Protein AF-A0A9D7VKS5-F1 (afdb_monomer_lite)

Radius of gyration: 15.94 Å; chains: 1; bounding box: 42×27×42 Å

Secondary structure (DSSP, 8-state):
-------PPP---HHHHHHHTSTT-----------SSS--TT--TT-GGGS----HHHHHHHTT-

pLDDT: mean 87.08, std 15.78, range [39.44, 97.75]

Sequence (65 aa):
MALAGSGERATASEAAWTALARPGIIAVMRHALAPGTGDPAEFTLGDCSTQRNLDARGRAQAETI

Structure (mmCIF, N/CA/C/O backbone):
data_AF-A0A9D7VKS5-F1
#
_entry.id   AF-A0A9D7VKS5-F1
#
loop_
_atom_site.group_PDB
_atom_site.id
_atom_site.type_symbol
_atom_site.label_atom_id
_atom_site.label_alt_id
_atom_site.label_comp_id
_atom_site.label_asym_id
_atom_site.label_entity_id
_atom_site.label_seq_id
_atom_site.pdbx_PDB_ins_code
_atom_site.Cartn_x
_atom_site.Cartn_y
_atom_site.Cartn_z
_atom_site.occupancy
_atom_site.B_iso_or_equiv
_atom_site.auth_seq_id
_atom_site.auth_comp_id
_atom_site.auth_asym_id
_atom_site.auth_atom_id
_atom_site.pdbx_PDB_model_num
ATOM 1 N N . MET A 1 1 ? 25.240 17.941 0.631 1.00 39.44 1 MET A N 1
ATOM 2 C CA . MET A 1 1 ? 24.650 17.782 1.975 1.00 39.44 1 MET A CA 1
ATOM 3 C C . MET A 1 1 ? 23.383 16.950 1.827 1.00 39.44 1 MET A C 1
ATOM 5 O O . MET A 1 1 ? 22.337 17.502 1.524 1.00 39.44 1 MET A O 1
ATOM 9 N N . ALA A 1 2 ? 23.500 15.621 1.889 1.00 42.56 2 ALA A N 1
ATOM 10 C CA . ALA A 1 2 ? 22.356 14.716 1.793 1.00 42.56 2 ALA A CA 1
ATOM 11 C C . ALA A 1 2 ? 21.918 14.352 3.215 1.00 42.56 2 ALA A C 1
ATOM 13 O O . ALA A 1 2 ? 22.694 13.767 3.968 1.00 42.56 2 ALA A O 1
ATOM 14 N N . LEU A 1 3 ? 20.701 14.744 3.588 1.00 45.88 3 LEU A N 1
ATOM 15 C CA . LEU A 1 3 ? 20.060 14.302 4.821 1.00 45.88 3 LEU A CA 1
ATOM 16 C C . LEU A 1 3 ? 19.648 12.839 4.624 1.00 45.88 3 LEU A C 1
ATOM 18 O O . LEU A 1 3 ? 18.626 12.552 4.004 1.00 45.88 3 LEU A O 1
ATOM 22 N N . ALA A 1 4 ? 20.465 11.909 5.113 1.00 51.66 4 ALA A N 1
ATOM 23 C CA . ALA A 1 4 ? 20.037 10.534 5.314 1.00 51.66 4 ALA A CA 1
ATOM 24 C C . ALA A 1 4 ? 19.015 10.538 6.459 1.00 51.66 4 ALA A C 1
ATOM 26 O O . ALA A 1 4 ? 19.384 10.612 7.628 1.00 51.66 4 ALA A O 1
ATOM 27 N N . GLY A 1 5 ? 17.724 10.528 6.123 1.00 46.84 5 GLY A N 1
ATOM 28 C CA . GLY A 1 5 ? 16.676 10.288 7.106 1.00 46.84 5 GLY A CA 1
ATOM 29 C C . GLY A 1 5 ? 16.847 8.879 7.664 1.00 46.84 5 GLY A C 1
ATOM 30 O O . GLY A 1 5 ? 16.658 7.900 6.942 1.00 46.84 5 GLY A O 1
ATOM 31 N N . SER A 1 6 ? 17.237 8.773 8.931 1.00 54.84 6 SER A N 1
ATOM 32 C CA . SER A 1 6 ? 17.193 7.532 9.697 1.00 54.84 6 SER A CA 1
ATOM 33 C C . SER A 1 6 ? 15.739 7.060 9.748 1.00 54.84 6 SER A C 1
ATOM 35 O O . SER A 1 6 ? 14.912 7.649 10.442 1.00 54.84 6 SER A O 1
ATOM 37 N N . GLY A 1 7 ? 15.407 6.055 8.937 1.00 50.75 7 GLY A N 1
ATOM 38 C CA . GLY A 1 7 ? 14.073 5.468 8.865 1.00 50.75 7 GLY A CA 1
ATOM 39 C C . GLY A 1 7 ? 13.764 4.632 10.102 1.00 50.75 7 GLY A C 1
ATOM 40 O O . GLY A 1 7 ? 13.808 3.407 10.035 1.00 50.75 7 GLY A O 1
ATOM 41 N N . GLU A 1 8 ? 13.455 5.289 11.216 1.00 59.81 8 GLU A N 1
ATOM 42 C CA . GLU A 1 8 ? 12.855 4.642 12.383 1.00 59.81 8 GLU A CA 1
ATOM 43 C C . GLU A 1 8 ? 11.452 4.135 11.989 1.00 59.81 8 GLU A C 1
ATOM 45 O O . GLU A 1 8 ? 10.657 4.881 11.404 1.00 59.81 8 GLU A O 1
ATOM 50 N N . ARG A 1 9 ? 11.126 2.865 12.267 1.00 64.06 9 ARG A N 1
ATOM 51 C CA . ARG A 1 9 ? 9.760 2.354 12.058 1.00 64.06 9 ARG A CA 1
ATOM 52 C C . ARG A 1 9 ? 8.837 2.975 13.102 1.00 64.06 9 ARG A C 1
ATOM 54 O O . ARG A 1 9 ? 8.985 2.708 14.288 1.00 64.06 9 ARG A O 1
ATOM 61 N N . ALA A 1 10 ? 7.847 3.741 12.657 1.00 67.06 10 ALA A N 1
ATOM 62 C CA . ALA A 1 10 ? 6.735 4.119 13.515 1.00 67.06 10 ALA A CA 1
ATOM 63 C C . ALA A 1 10 ? 5.845 2.892 13.766 1.00 67.06 10 ALA A C 1
ATOM 65 O O . ALA A 1 10 ? 5.388 2.259 12.815 1.00 67.06 10 ALA A O 1
ATOM 66 N N . THR A 1 11 ? 5.594 2.569 15.034 1.00 75.38 11 THR A N 1
ATOM 67 C CA . THR A 1 11 ? 4.610 1.561 15.453 1.00 75.38 11 THR A CA 1
ATOM 68 C C . THR A 1 11 ? 3.370 2.258 16.001 1.00 75.38 11 THR A C 1
ATOM 70 O O . THR A 1 11 ? 3.485 3.262 16.708 1.00 75.38 11 THR A O 1
ATOM 73 N N . ALA A 1 12 ? 2.180 1.736 15.706 1.00 83.06 12 ALA A N 1
ATOM 74 C CA . ALA A 1 12 ? 0.956 2.224 16.334 1.00 83.06 12 ALA A CA 1
ATOM 75 C C . ALA A 1 12 ? 0.925 1.842 17.825 1.00 83.06 12 ALA A C 1
ATOM 77 O O . ALA A 1 12 ? 1.452 0.804 18.221 1.00 83.06 12 ALA A O 1
ATOM 78 N N . SER A 1 13 ? 0.323 2.693 18.660 1.00 88.56 13 SER A N 1
ATOM 79 C CA . SER A 1 13 ? 0.110 2.381 20.075 1.00 88.56 13 SER A CA 1
ATOM 80 C C . SER A 1 13 ? -1.063 1.414 20.255 1.00 88.56 13 SER A C 1
ATOM 82 O O . SER A 1 13 ? -2.001 1.411 19.459 1.00 88.56 13 SER A O 1
ATOM 84 N N . GLU A 1 14 ? -1.079 0.661 21.355 1.00 88.12 14 GLU A N 1
ATOM 85 C CA . GLU A 1 14 ? -2.209 -0.215 21.721 1.00 88.12 14 GLU A CA 1
ATOM 86 C C . GLU A 1 14 ? -3.558 0.525 21.749 1.00 88.12 14 GLU A C 1
ATOM 88 O O . GLU A 1 14 ? -4.598 -0.006 21.356 1.00 88.12 14 GLU A O 1
ATOM 93 N N . ALA A 1 15 ? -3.548 1.797 22.161 1.00 90.94 15 ALA A N 1
ATOM 94 C CA . ALA A 1 15 ? -4.735 2.644 22.146 1.00 90.94 15 ALA A CA 1
ATOM 95 C C . ALA A 1 15 ? -5.237 2.918 20.717 1.00 90.94 15 ALA A C 1
ATOM 97 O O . ALA A 1 15 ? -6.448 2.945 20.492 1.00 90.94 15 ALA A O 1
ATOM 98 N N . ALA A 1 16 ? -4.331 3.090 19.747 1.00 90.62 16 ALA A N 1
ATOM 99 C CA . ALA A 1 16 ? -4.693 3.255 18.341 1.00 90.62 16 ALA A CA 1
ATOM 100 C C . ALA A 1 16 ? -5.295 1.965 17.761 1.00 90.62 16 ALA A C 1
ATOM 102 O O . ALA A 1 16 ? -6.325 2.027 17.089 1.00 90.62 16 ALA A O 1
ATOM 103 N N . TRP A 1 17 ? -4.730 0.798 18.091 1.00 90.19 17 TRP A N 1
ATOM 104 C CA . TRP A 1 17 ? -5.295 -0.498 17.695 1.00 90.19 17 TRP A CA 1
ATOM 105 C C . TRP A 1 17 ? -6.677 -0.744 18.299 1.00 90.19 17 TRP A C 1
ATOM 107 O O . TRP A 1 17 ? -7.608 -1.141 17.599 1.00 90.19 17 TRP A O 1
ATOM 117 N N . THR A 1 18 ? -6.850 -0.410 19.577 1.00 94.31 18 THR A N 1
ATOM 118 C CA . THR A 1 18 ? -8.155 -0.487 20.248 1.00 94.31 18 THR A CA 1
ATOM 119 C C . THR A 1 18 ? -9.174 0.450 19.594 1.00 94.31 18 THR A C 1
ATOM 121 O O . THR A 1 18 ? -10.339 0.090 19.424 1.00 94.31 18 THR A O 1
ATOM 124 N N . ALA A 1 19 ? -8.751 1.656 19.201 1.00 93.25 19 ALA A N 1
ATOM 125 C CA . ALA A 1 19 ? -9.620 2.600 18.511 1.00 93.25 19 ALA A CA 1
ATOM 126 C C . ALA A 1 19 ? -10.077 2.058 17.150 1.00 93.25 19 ALA A C 1
ATOM 128 O O . ALA A 1 19 ? -11.257 2.181 16.836 1.00 93.25 19 ALA A O 1
ATOM 129 N N . LEU A 1 20 ? -9.193 1.409 16.386 1.00 93.25 20 LEU A N 1
ATOM 130 C CA . LEU A 1 20 ? -9.513 0.851 15.066 1.00 93.25 20 LEU A CA 1
ATOM 131 C C . LEU A 1 20 ? -10.623 -0.208 15.080 1.00 93.25 20 LEU A C 1
ATOM 133 O O . LEU A 1 20 ? -11.324 -0.354 14.084 1.00 93.25 20 LEU A O 1
ATOM 137 N N . ALA A 1 21 ? -10.833 -0.902 16.201 1.00 93.06 21 ALA A N 1
ATOM 138 C CA . ALA A 1 21 ? -11.920 -1.872 16.344 1.00 93.06 21 ALA A CA 1
ATOM 139 C C . ALA A 1 21 ? -13.320 -1.227 16.447 1.00 93.06 21 ALA A C 1
ATOM 141 O O . ALA A 1 21 ? -14.334 -1.926 16.402 1.00 93.06 21 ALA A O 1
ATOM 142 N N . ARG A 1 22 ? -13.404 0.099 16.616 1.00 96.12 22 ARG A N 1
ATOM 143 C CA . ARG A 1 22 ? -14.671 0.831 16.748 1.00 96.12 22 ARG A CA 1
ATOM 144 C C . ARG A 1 22 ? -15.210 1.261 15.376 1.00 96.12 22 ARG A C 1
ATOM 146 O O . ARG A 1 22 ? -14.432 1.595 14.484 1.00 96.12 22 ARG A O 1
ATOM 153 N N . PRO A 1 23 ? -16.541 1.344 15.204 1.00 95.75 23 PRO A N 1
ATOM 154 C CA . PRO A 1 23 ? -17.130 1.835 13.962 1.00 95.75 23 PRO A CA 1
ATOM 155 C C . PRO A 1 23 ? -16.789 3.313 13.721 1.00 95.75 23 PRO A C 1
ATOM 157 O O . PRO A 1 23 ? -16.690 4.102 14.661 1.00 95.75 23 PRO A O 1
ATOM 160 N N . GLY A 1 24 ? -16.658 3.694 12.448 1.00 95.62 24 GLY A N 1
ATOM 161 C CA . GLY A 1 24 ? -16.415 5.081 12.032 1.00 95.62 24 GLY A CA 1
ATOM 162 C C . GLY A 1 24 ? -14.960 5.549 12.140 1.00 95.62 24 GLY A C 1
ATOM 163 O O . GLY A 1 24 ? -14.702 6.741 11.990 1.00 95.62 24 GLY A O 1
ATOM 164 N N . ILE A 1 25 ? -14.015 4.641 12.394 1.00 97.00 25 ILE A N 1
ATOM 165 C CA . ILE A 1 25 ? -12.583 4.950 12.454 1.00 97.00 25 ILE A CA 1
ATOM 166 C C . ILE A 1 25 ? -11.910 4.633 11.116 1.00 97.00 25 ILE A C 1
ATOM 168 O O . ILE A 1 25 ? -12.216 3.633 10.471 1.00 97.00 25 ILE A O 1
ATOM 172 N N . ILE A 1 26 ? -10.984 5.501 10.704 1.00 94.00 26 ILE A N 1
ATOM 173 C CA . ILE A 1 26 ? -10.205 5.372 9.469 1.00 94.00 26 ILE A CA 1
ATOM 174 C C . ILE A 1 26 ? -8.728 5.249 9.849 1.00 94.00 26 ILE A C 1
ATOM 176 O O . ILE A 1 26 ? -8.182 6.133 10.508 1.00 94.00 26 ILE A O 1
ATOM 180 N N . ALA A 1 27 ? -8.078 4.172 9.403 1.00 91.25 27 ALA A N 1
ATOM 181 C CA . ALA A 1 27 ? -6.623 4.049 9.416 1.00 91.25 27 ALA A CA 1
ATOM 182 C C . ALA A 1 27 ? -6.043 4.546 8.090 1.00 91.25 27 ALA A C 1
ATOM 184 O O . ALA A 1 27 ? -6.532 4.194 7.018 1.00 91.25 27 ALA A O 1
ATOM 185 N N . VAL A 1 28 ? -4.952 5.304 8.169 1.00 90.44 28 VAL A N 1
ATOM 186 C CA . VAL A 1 28 ? -4.109 5.627 7.015 1.00 90.44 28 VAL A CA 1
ATOM 187 C C . VAL A 1 28 ? -2.731 5.051 7.281 1.00 90.44 28 VAL A C 1
ATOM 189 O O . VAL A 1 28 ? -2.108 5.358 8.295 1.00 90.44 28 VAL A O 1
ATOM 192 N N . MET A 1 29 ? -2.260 4.209 6.367 1.00 87.38 29 MET A N 1
ATOM 193 C CA . MET A 1 29 ? -0.968 3.542 6.472 1.00 87.38 29 MET A CA 1
ATOM 194 C C . MET A 1 29 ? -0.145 3.823 5.225 1.00 87.38 29 MET A C 1
ATOM 196 O O . MET A 1 29 ? -0.661 3.846 4.106 1.00 87.38 29 MET A O 1
ATOM 200 N N . ARG A 1 30 ? 1.158 4.021 5.414 1.00 90.44 30 ARG A N 1
ATOM 201 C CA . ARG A 1 30 ? 2.100 4.056 4.299 1.00 90.44 30 ARG A CA 1
ATOM 202 C C . ARG A 1 30 ? 2.367 2.623 3.838 1.00 90.44 30 ARG A C 1
ATOM 204 O O . ARG A 1 30 ? 2.506 1.730 4.667 1.00 90.44 30 ARG A O 1
ATOM 211 N N . HIS A 1 31 ? 2.496 2.416 2.530 1.00 92.06 31 HIS A N 1
ATOM 212 C CA . HIS A 1 31 ? 2.947 1.132 1.999 1.00 92.06 31 HIS A CA 1
ATOM 213 C C . HIS A 1 31 ? 4.346 0.763 2.542 1.00 92.06 31 HIS A C 1
ATOM 215 O O . HIS A 1 31 ? 5.170 1.639 2.832 1.00 92.06 31 HIS A O 1
ATOM 221 N N . ALA A 1 32 ? 4.635 -0.536 2.642 1.00 94.56 32 ALA A N 1
ATOM 222 C CA . ALA A 1 32 ? 5.961 -1.038 3.004 1.00 94.56 32 ALA A CA 1
ATOM 223 C C . ALA A 1 32 ? 7.006 -0.763 1.901 1.00 94.56 32 ALA A C 1
ATOM 225 O O . ALA A 1 32 ? 6.694 -0.191 0.861 1.00 94.56 32 ALA A O 1
ATOM 226 N N . LEU A 1 33 ? 8.271 -1.131 2.093 1.00 94.88 33 LEU A N 1
ATOM 227 C CA . LEU A 1 33 ? 9.334 -0.768 1.150 1.00 94.88 33 LEU A CA 1
ATOM 228 C C . LEU A 1 33 ? 9.096 -1.278 -0.292 1.00 94.88 33 LEU A C 1
ATOM 230 O O . LEU A 1 33 ? 9.158 -2.471 -0.570 1.00 94.88 33 LEU A O 1
ATOM 234 N N . ALA A 1 34 ? 8.932 -0.338 -1.223 1.00 96.50 34 ALA A N 1
ATOM 235 C CA . ALA A 1 34 ? 8.965 -0.555 -2.669 1.00 96.50 34 ALA A CA 1
ATOM 236 C C . ALA A 1 34 ? 10.063 0.351 -3.261 1.00 96.50 34 ALA A C 1
ATOM 238 O O . ALA A 1 34 ? 9.850 1.564 -3.353 1.00 96.50 34 ALA A O 1
ATOM 239 N N . PRO A 1 35 ? 11.264 -0.171 -3.569 1.00 95.69 35 PRO A N 1
ATOM 240 C CA . PRO A 1 35 ? 12.383 0.641 -4.053 1.00 95.69 35 PRO A CA 1
ATOM 241 C C . PRO A 1 35 ? 12.083 1.376 -5.369 1.00 95.69 35 PRO A C 1
ATOM 243 O O . PRO A 1 35 ? 11.341 0.874 -6.206 1.00 95.69 35 PRO A O 1
ATOM 246 N N . GLY A 1 36 ? 12.697 2.546 -5.568 1.00 93.81 36 GLY A N 1
ATOM 247 C CA . GLY A 1 36 ? 12.499 3.382 -6.761 1.00 93.81 36 GLY A CA 1
ATOM 248 C C . GLY A 1 36 ? 11.340 4.379 -6.642 1.00 93.81 36 GLY A C 1
ATOM 249 O O . GLY A 1 36 ? 10.742 4.541 -5.576 1.00 93.81 36 GLY A O 1
ATOM 250 N N . THR A 1 37 ? 11.038 5.070 -7.743 1.00 93.19 37 THR A N 1
ATOM 251 C CA . THR A 1 37 ? 10.003 6.115 -7.829 1.00 93.19 37 THR A CA 1
ATOM 252 C C . THR A 1 37 ? 9.185 5.957 -9.106 1.00 93.19 37 THR A C 1
ATOM 254 O O . THR A 1 37 ? 9.774 5.848 -10.177 1.00 93.19 37 THR A O 1
ATOM 257 N N . GLY A 1 38 ? 7.853 6.016 -8.996 1.00 93.12 38 GLY A N 1
ATOM 258 C CA . GLY A 1 38 ? 6.940 5.753 -10.118 1.00 93.12 38 GLY A CA 1
ATOM 259 C C . GLY A 1 38 ? 6.885 4.274 -10.506 1.00 93.12 38 GLY A C 1
ATOM 260 O O . GLY A 1 38 ? 7.613 3.462 -9.935 1.00 93.12 38 GLY A O 1
ATOM 261 N N . ASP A 1 39 ? 5.993 3.928 -11.428 1.00 96.31 39 ASP A N 1
ATOM 262 C CA . ASP A 1 39 ? 5.975 2.605 -12.054 1.00 96.31 39 ASP A CA 1
ATOM 263 C C . ASP A 1 39 ? 7.024 2.514 -13.183 1.00 96.31 39 ASP A C 1
ATOM 265 O O . ASP A 1 39 ? 7.447 3.553 -13.704 1.00 96.31 39 ASP A O 1
ATOM 269 N N . PRO A 1 40 ? 7.475 1.299 -13.552 1.00 95.12 40 PRO A N 1
ATOM 270 C CA . PRO A 1 40 ? 8.363 1.071 -14.694 1.00 95.12 40 PRO A CA 1
ATOM 271 C C . PRO A 1 40 ? 7.816 1.627 -16.019 1.00 95.12 40 PRO A C 1
ATOM 273 O O . PRO A 1 40 ? 6.610 1.814 -16.182 1.00 95.12 40 PRO A O 1
ATOM 276 N N . ALA A 1 41 ? 8.699 1.860 -16.996 1.00 95.75 41 ALA A N 1
ATOM 277 C CA . ALA A 1 41 ? 8.318 2.420 -18.300 1.00 95.75 41 ALA A CA 1
ATOM 278 C C . ALA A 1 41 ? 7.378 1.491 -19.093 1.00 95.75 41 ALA A C 1
ATOM 280 O O . ALA A 1 41 ? 6.560 1.947 -19.888 1.00 95.75 41 ALA A O 1
ATOM 281 N N . GLU A 1 42 ? 7.498 0.192 -18.853 1.00 94.62 42 GLU A N 1
ATOM 282 C CA . GLU A 1 42 ? 6.732 -0.909 -19.428 1.00 94.62 42 GLU A CA 1
ATOM 283 C C . GLU A 1 42 ? 5.471 -1.278 -18.620 1.00 94.62 42 GLU A C 1
ATOM 285 O O . GLU A 1 42 ? 4.864 -2.325 -18.859 1.00 94.62 42 GLU A O 1
ATOM 290 N N . PHE A 1 43 ? 5.067 -0.440 -17.657 1.00 97.06 43 PHE A N 1
A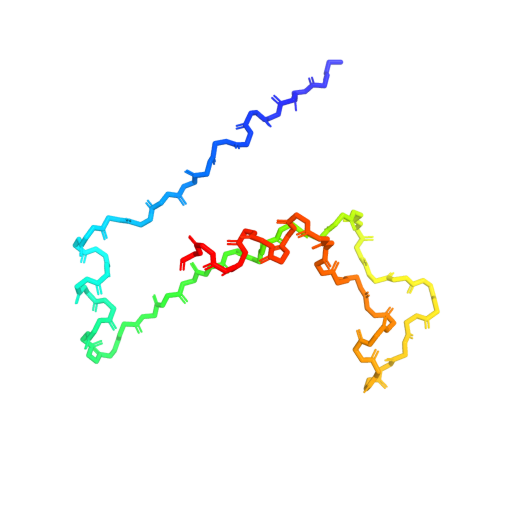TOM 291 C CA . PHE A 1 43 ? 3.856 -0.651 -16.867 1.00 97.06 43 PHE A CA 1
ATOM 292 C C . PHE A 1 43 ? 2.620 -0.858 -17.752 1.00 97.06 43 PHE A C 1
ATOM 294 O O . PHE A 1 43 ? 2.302 -0.050 -18.627 1.00 97.06 43 PHE A O 1
ATOM 301 N N . THR A 1 44 ? 1.886 -1.934 -17.474 1.00 97.50 44 THR A N 1
ATOM 302 C CA . THR A 1 44 ? 0.643 -2.285 -18.160 1.00 97.50 44 THR A CA 1
ATOM 303 C C . THR A 1 44 ? -0.535 -2.203 -17.192 1.00 97.50 44 THR A C 1
ATOM 305 O O . THR A 1 44 ? -0.604 -2.926 -16.196 1.00 97.50 44 THR A O 1
ATOM 308 N N . LEU A 1 45 ? -1.508 -1.338 -17.502 1.00 95.69 45 LEU A N 1
ATOM 309 C CA . LEU A 1 45 ? -2.750 -1.234 -16.734 1.00 95.69 45 LEU A CA 1
ATOM 310 C C . LEU A 1 45 ? -3.474 -2.587 -16.699 1.00 95.69 45 LEU A C 1
ATOM 312 O O . LEU A 1 45 ? -3.769 -3.171 -17.737 1.00 95.69 45 LEU A O 1
ATOM 316 N N . GLY A 1 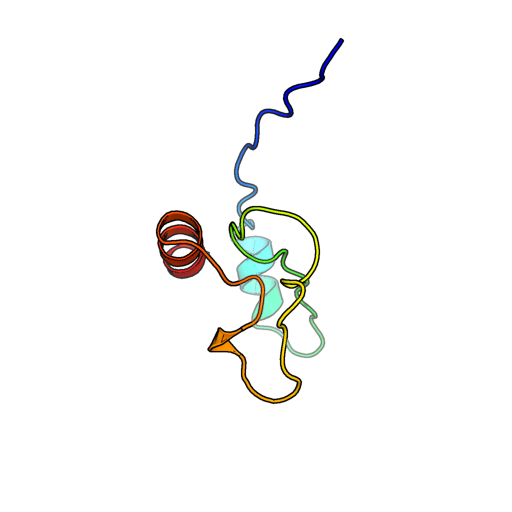46 ? -3.785 -3.059 -15.492 1.00 96.19 46 GLY A N 1
ATOM 317 C CA . GLY A 1 46 ? -4.418 -4.360 -15.264 1.00 96.19 46 GLY A CA 1
ATOM 318 C C . GLY A 1 46 ? -3.439 -5.508 -14.995 1.00 96.19 46 GLY A C 1
ATOM 319 O O . GLY A 1 46 ? -3.879 -6.546 -14.508 1.00 96.19 46 GLY A O 1
ATOM 320 N N . ASP A 1 47 ? -2.132 -5.319 -15.214 1.00 97.38 47 ASP A N 1
ATOM 321 C CA . ASP A 1 47 ? -1.094 -6.283 -14.834 1.00 97.38 47 ASP A CA 1
ATOM 322 C C . ASP A 1 47 ? -0.247 -5.747 -13.671 1.00 97.38 47 ASP A C 1
ATOM 324 O O . ASP A 1 47 ? 0.733 -5.016 -13.843 1.00 97.38 47 ASP A O 1
ATOM 328 N N . CYS A 1 48 ? -0.615 -6.146 -12.453 1.00 95.62 48 CYS A N 1
ATOM 329 C CA . CYS A 1 48 ? 0.094 -5.747 -11.240 1.00 95.62 48 CYS A CA 1
ATOM 330 C C . CYS A 1 48 ? 1.553 -6.204 -11.198 1.00 95.62 48 CYS A C 1
ATOM 332 O O . CYS A 1 48 ? 2.336 -5.595 -10.472 1.00 95.62 48 CYS A O 1
ATOM 334 N N . SER A 1 49 ? 1.953 -7.228 -11.959 1.00 95.69 49 SER A N 1
ATOM 335 C CA . SER A 1 49 ? 3.342 -7.700 -11.953 1.00 95.69 49 SER A CA 1
ATOM 336 C C . SER A 1 49 ? 4.315 -6.680 -12.555 1.00 95.69 49 SER A C 1
ATOM 338 O O . SER A 1 49 ? 5.490 -6.672 -12.189 1.00 95.69 49 SER A O 1
ATOM 340 N N . THR A 1 50 ? 3.806 -5.773 -13.396 1.00 96.00 50 THR A N 1
ATOM 341 C CA . THR A 1 50 ? 4.582 -4.716 -14.067 1.00 96.00 50 THR A CA 1
ATOM 342 C C . THR A 1 50 ? 4.683 -3.410 -13.271 1.00 96.00 50 THR A C 1
ATOM 344 O O . THR A 1 50 ? 5.373 -2.493 -13.703 1.00 96.00 50 THR A O 1
ATOM 347 N N . GLN A 1 51 ? 4.017 -3.299 -12.115 1.00 96.94 51 GLN A N 1
ATOM 348 C CA . GLN A 1 51 ? 4.074 -2.114 -11.244 1.00 96.94 51 GLN A CA 1
ATOM 349 C C . GLN A 1 5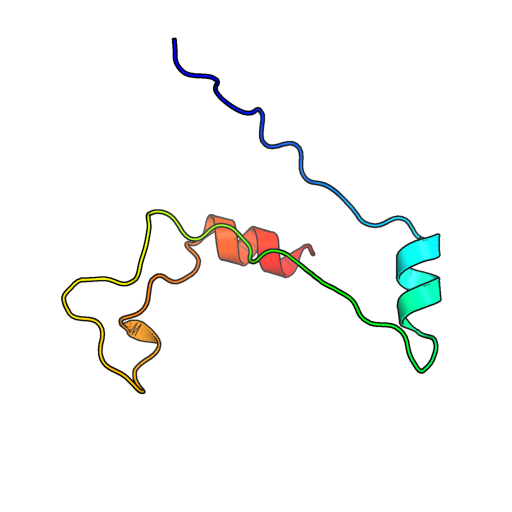1 ? 5.344 -2.081 -10.381 1.00 96.94 51 GLN A C 1
ATOM 351 O O . GLN A 1 51 ? 6.048 -3.084 -10.207 1.00 96.94 51 GLN A O 1
ATOM 356 N N . ARG A 1 52 ? 5.614 -0.932 -9.747 1.00 97.12 52 ARG A N 1
ATOM 357 C CA . ARG A 1 52 ? 6.627 -0.829 -8.687 1.00 97.12 52 ARG A CA 1
ATOM 358 C C . ARG A 1 52 ? 6.117 -1.488 -7.404 1.00 97.12 52 ARG A C 1
ATOM 360 O O . ARG A 1 52 ? 5.517 -0.857 -6.534 1.00 97.12 52 ARG A O 1
ATOM 367 N N . ASN A 1 53 ? 6.416 -2.773 -7.286 1.00 96.75 53 ASN A N 1
ATOM 368 C CA . ASN A 1 53 ? 5.983 -3.621 -6.183 1.00 96.75 53 ASN A CA 1
ATOM 369 C C . ASN A 1 53 ? 6.951 -3.629 -4.987 1.00 96.75 53 ASN A C 1
ATOM 371 O O . ASN A 1 53 ? 8.096 -3.176 -5.060 1.00 96.75 53 ASN A O 1
ATOM 375 N N . LEU A 1 54 ? 6.481 -4.190 -3.868 1.00 96.88 54 LEU A N 1
ATOM 376 C CA . LEU A 1 54 ? 7.305 -4.455 -2.688 1.00 96.88 54 LEU A CA 1
ATOM 377 C C . LEU A 1 54 ? 8.453 -5.417 -3.023 1.00 96.88 54 LEU A C 1
ATOM 379 O O . LEU A 1 54 ? 8.235 -6.484 -3.608 1.00 96.88 54 LEU A O 1
ATOM 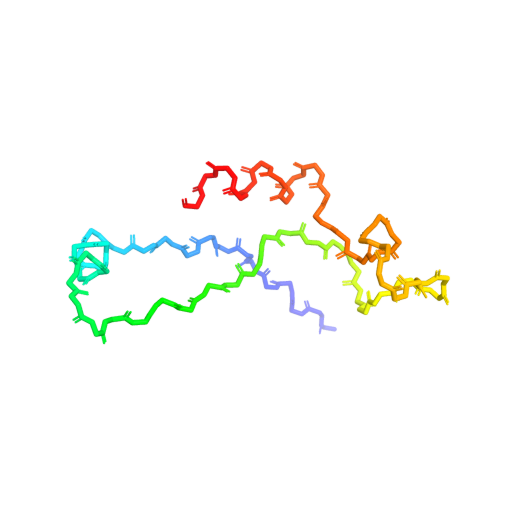383 N N . ASP A 1 55 ? 9.664 -5.085 -2.569 1.00 96.38 55 ASP A N 1
ATOM 384 C CA . ASP A 1 55 ? 10.785 -6.028 -2.606 1.00 96.38 55 ASP A CA 1
ATOM 385 C C . ASP A 1 55 ? 10.659 -7.076 -1.479 1.00 96.38 55 ASP A C 1
ATOM 387 O O . ASP A 1 55 ? 9.710 -7.069 -0.691 1.00 96.38 55 ASP A O 1
ATOM 391 N N . ALA A 1 56 ? 11.612 -8.006 -1.383 1.00 97.75 56 ALA A N 1
ATOM 392 C CA . ALA A 1 56 ? 11.593 -9.026 -0.331 1.00 97.75 56 ALA A CA 1
ATOM 393 C C . ALA A 1 56 ? 11.580 -8.428 1.090 1.00 97.75 56 ALA A C 1
ATOM 395 O O . ALA A 1 56 ? 10.907 -8.955 1.974 1.00 97.75 56 ALA A O 1
ATOM 396 N N . ARG A 1 57 ? 12.270 -7.301 1.308 1.00 96.25 57 ARG A N 1
ATOM 397 C CA . ARG A 1 57 ? 12.292 -6.606 2.604 1.00 96.25 57 ARG A CA 1
ATOM 398 C C . ARG A 1 57 ? 10.970 -5.890 2.859 1.00 96.25 57 ARG A C 1
ATOM 400 O O . ARG A 1 57 ? 10.504 -5.879 3.992 1.00 96.25 57 ARG A O 1
ATOM 407 N N . GLY A 1 58 ? 10.370 -5.304 1.825 1.00 95.81 58 GLY A N 1
ATOM 408 C CA . GLY A 1 58 ? 9.047 -4.691 1.883 1.00 95.81 58 GLY A CA 1
ATOM 409 C C . GLY A 1 5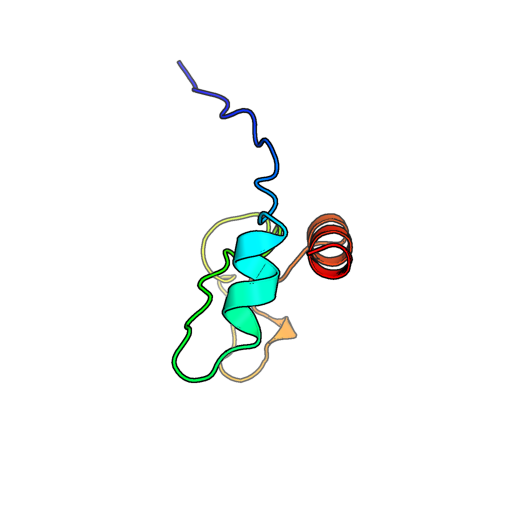8 ? 7.952 -5.694 2.215 1.00 95.81 58 GLY A C 1
ATOM 410 O O . GLY A 1 58 ? 7.094 -5.403 3.041 1.00 95.81 58 GLY A O 1
ATOM 411 N N . ARG A 1 59 ? 8.009 -6.901 1.644 1.00 96.62 59 ARG A N 1
ATOM 412 C CA . ARG A 1 59 ? 7.078 -7.982 2.001 1.00 96.62 59 ARG A CA 1
ATOM 413 C C . ARG A 1 59 ? 7.243 -8.415 3.457 1.00 96.62 59 ARG A C 1
ATOM 415 O O . ARG A 1 59 ? 6.261 -8.418 4.186 1.00 96.62 59 ARG A O 1
ATOM 422 N N . ALA A 1 60 ? 8.480 -8.631 3.908 1.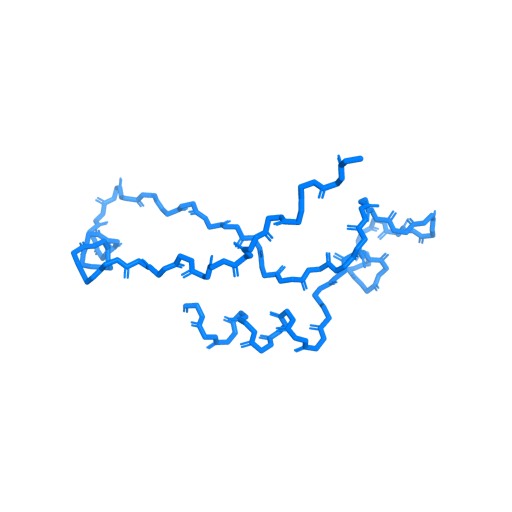00 95.88 60 ALA A N 1
ATOM 423 C CA . ALA A 1 60 ? 8.752 -8.942 5.312 1.00 95.88 60 ALA A CA 1
ATOM 424 C C . ALA A 1 60 ? 8.301 -7.822 6.269 1.00 95.88 60 ALA A C 1
ATOM 426 O O . ALA A 1 60 ? 7.840 -8.090 7.369 1.00 95.88 60 ALA A O 1
ATOM 427 N N . GLN A 1 61 ? 8.410 -6.551 5.865 1.00 93.19 61 GLN A N 1
ATOM 428 C CA . GLN A 1 61 ? 7.846 -5.439 6.633 1.00 93.19 61 GLN A CA 1
ATOM 429 C C . GLN A 1 61 ? 6.321 -5.534 6.717 1.00 93.19 61 GLN A C 1
ATOM 431 O O . GLN A 1 61 ? 5.791 -5.407 7.814 1.00 93.19 61 GLN A O 1
ATOM 436 N N . ALA A 1 62 ? 5.643 -5.764 5.588 1.00 94.06 62 ALA A N 1
ATOM 437 C CA . ALA A 1 62 ? 4.184 -5.838 5.515 1.00 94.06 62 ALA A CA 1
ATOM 438 C C . ALA A 1 62 ? 3.597 -6.976 6.363 1.00 94.06 62 ALA A C 1
ATOM 440 O O . ALA A 1 62 ? 2.533 -6.804 6.943 1.00 94.06 62 ALA A O 1
ATOM 441 N N . GLU A 1 63 ? 4.306 -8.099 6.485 1.00 94.00 63 GLU A N 1
ATOM 442 C CA . GLU A 1 63 ? 3.934 -9.213 7.373 1.00 94.00 63 GLU A CA 1
ATOM 443 C C . GLU A 1 63 ? 3.994 -8.852 8.867 1.00 94.00 63 GLU A C 1
ATOM 445 O O . GLU A 1 63 ? 3.422 -9.556 9.694 1.00 94.00 63 GLU A O 1
ATOM 450 N N . THR A 1 64 ? 4.689 -7.766 9.219 1.00 86.56 64 THR A N 1
ATOM 451 C CA . THR A 1 64 ? 4.913 -7.322 10.606 1.00 86.56 64 THR A CA 1
ATOM 452 C C . THR A 1 64 ? 4.247 -5.983 10.948 1.00 86.56 64 THR A C 1
ATOM 454 O O . THR A 1 64 ? 4.605 -5.391 11.967 1.00 86.56 64 THR A O 1
ATOM 457 N N . ILE A 1 65 ? 3.356 -5.469 10.086 1.00 77.50 65 ILE A N 1
ATOM 458 C CA . ILE A 1 65 ? 2.579 -4.237 10.337 1.00 77.50 65 ILE A CA 1
ATOM 459 C C . ILE A 1 65 ? 1.416 -4.517 11.286 1.00 77.50 65 ILE A C 1
ATOM 461 O O . ILE A 1 65 ? 0.733 -5.545 11.087 1.00 77.50 65 ILE A O 1
#

Foldseek 3Di:
DDPPPPPDDDDDDPVVVVVVVDPPDDDDDDQFDQDDDFFDPPDDPPDPVRGSDQDPRSVVVVVVD